Protein AF-A0A7Z9KK82-F1 (afdb_monomer_lite)

Sequence (46 aa):
NSVGVANVLDYTDELEQQPHWLTTKRAAAGFVELAEILLDAHSAAS

Radius of gyration: 12.14 Å; chains: 1; bounding box: 29×14×33 Å

Foldseek 3Di:
DFEEEPCCVVCPVVDPDDGPYYAPHHDPVSVVVVVVVVVVVVVVVD

Structure (mmCIF, N/CA/C/O backbone):
data_AF-A0A7Z9KK82-F1
#
_entry.id   AF-A0A7Z9KK82-F1
#
loop_
_atom_site.group_PDB
_atom_site.id
_atom_site.type_symbol
_atom_site.label_atom_id
_atom_site.label_alt_id
_atom_site.label_comp_id
_atom_site.label_asym_id
_atom_site.label_entity_id
_atom_site.label_seq_id
_atom_site.pdbx_PDB_ins_code
_atom_site.Cartn_x
_atom_site.Cartn_y
_at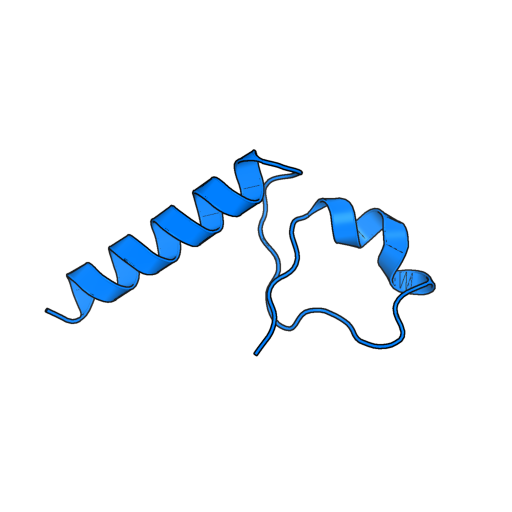om_site.Cartn_z
_atom_site.occupancy
_atom_site.B_iso_or_equiv
_atom_site.auth_seq_id
_atom_site.auth_comp_id
_atom_site.auth_asym_id
_atom_site.auth_atom_id
_atom_site.pdbx_PDB_model_num
ATOM 1 N N . ASN A 1 1 ? 10.681 -3.584 11.351 1.00 81.50 1 ASN A N 1
ATOM 2 C CA . ASN A 1 1 ? 9.478 -3.944 10.577 1.00 81.50 1 ASN A CA 1
ATOM 3 C C . ASN A 1 1 ? 9.230 -2.822 9.585 1.00 81.50 1 ASN A C 1
ATOM 5 O O . ASN A 1 1 ? 9.266 -1.673 10.012 1.00 81.50 1 ASN A O 1
ATOM 9 N N . SER A 1 2 ? 9.100 -3.120 8.295 1.00 92.38 2 SER A N 1
ATOM 10 C CA . SER A 1 2 ? 8.956 -2.122 7.224 1.00 92.38 2 SER A CA 1
ATOM 11 C C . SER A 1 2 ? 7.796 -2.493 6.308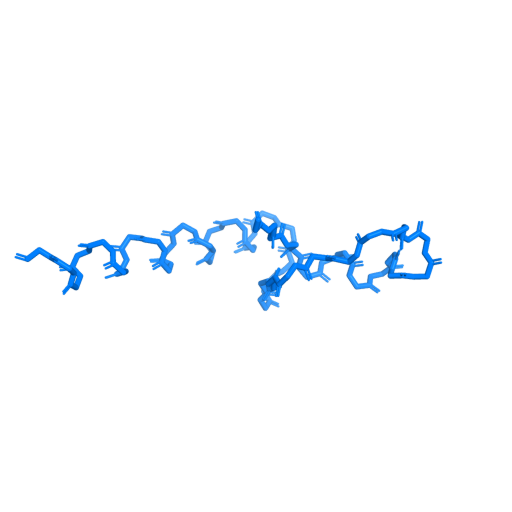 1.00 92.38 2 SER A C 1
ATOM 13 O O . SER A 1 2 ? 7.493 -3.673 6.128 1.00 92.38 2 SER A O 1
ATOM 15 N N . VAL A 1 3 ? 7.158 -1.471 5.742 1.00 94.50 3 VAL A N 1
ATOM 16 C CA . VAL A 1 3 ? 5.998 -1.602 4.861 1.00 94.50 3 VAL A CA 1
ATOM 17 C C . VAL A 1 3 ? 6.305 -0.951 3.521 1.00 94.50 3 VAL A C 1
ATOM 19 O O . VAL A 1 3 ? 6.717 0.207 3.480 1.00 94.50 3 VAL A O 1
ATOM 22 N N . GLY A 1 4 ? 6.086 -1.689 2.438 1.00 95.69 4 GLY A N 1
ATOM 23 C CA . GLY A 1 4 ? 6.095 -1.172 1.078 1.00 95.69 4 GLY A CA 1
ATOM 24 C C . GLY A 1 4 ? 4.680 -0.915 0.571 1.00 95.69 4 GLY A C 1
ATOM 25 O O . GLY A 1 4 ? 3.738 -1.614 0.941 1.00 95.69 4 GLY A O 1
ATOM 26 N N . VAL A 1 5 ? 4.544 0.059 -0.326 1.00 97.12 5 VAL A N 1
ATOM 27 C CA . VAL A 1 5 ? 3.335 0.223 -1.142 1.00 97.12 5 VAL A CA 1
ATOM 28 C C . VAL A 1 5 ? 3.522 -0.523 -2.461 1.00 97.12 5 VAL A C 1
ATOM 30 O O . VAL A 1 5 ? 4.639 -0.531 -2.965 1.00 97.12 5 VAL A O 1
ATOM 33 N N . ALA A 1 6 ? 2.472 -1.098 -3.056 1.00 97.06 6 ALA A N 1
ATOM 34 C CA . ALA A 1 6 ? 2.564 -2.014 -4.207 1.00 97.06 6 ALA A CA 1
ATOM 35 C C . ALA A 1 6 ? 3.439 -1.544 -5.394 1.00 97.06 6 ALA A C 1
ATOM 37 O O . ALA A 1 6 ? 3.969 -2.378 -6.119 1.00 97.06 6 ALA A O 1
ATOM 38 N N . ASN A 1 7 ? 3.643 -0.236 -5.600 1.00 95.81 7 ASN A N 1
ATOM 39 C CA . ASN A 1 7 ? 4.575 0.283 -6.617 1.00 95.81 7 ASN A CA 1
ATOM 40 C C . ASN A 1 7 ? 6.030 -0.126 -6.377 1.00 95.81 7 ASN A C 1
ATOM 42 O O . ASN A 1 7 ? 6.823 -0.101 -7.306 1.00 95.81 7 ASN A O 1
ATOM 46 N N . VAL A 1 8 ? 6.389 -0.485 -5.146 1.00 94.56 8 VAL A N 1
ATOM 47 C CA . VAL A 1 8 ? 7.735 -0.940 -4.797 1.00 94.56 8 VAL A CA 1
ATOM 48 C C . VAL A 1 8 ? 8.101 -2.242 -5.520 1.00 94.56 8 VAL A C 1
ATOM 50 O O . VAL A 1 8 ? 9.282 -2.506 -5.711 1.00 94.56 8 VAL A O 1
ATOM 53 N N . LEU A 1 9 ? 7.103 -3.018 -5.972 1.00 94.62 9 LEU A N 1
ATOM 54 C CA . LEU A 1 9 ? 7.312 -4.205 -6.807 1.00 94.62 9 LEU A CA 1
ATOM 55 C C . LEU A 1 9 ? 7.998 -3.878 -8.134 1.00 94.62 9 LEU A C 1
ATOM 57 O O . LEU A 1 9 ? 8.671 -4.737 -8.687 1.00 94.62 9 LEU A O 1
ATOM 61 N N . ASP A 1 10 ? 7.866 -2.644 -8.623 1.00 96.19 10 ASP A N 1
ATOM 62 C CA . ASP A 1 10 ? 8.522 -2.213 -9.858 1.00 96.19 10 ASP A CA 1
ATOM 63 C C . ASP A 1 10 ? 10.048 -2.050 -9.678 1.00 96.19 10 ASP A C 1
ATOM 65 O O . ASP A 1 10 ? 10.758 -1.907 -10.667 1.00 96.19 10 ASP A O 1
ATOM 69 N N . TYR A 1 11 ? 10.548 -2.059 -8.434 1.00 94.44 11 TYR A N 1
ATOM 70 C CA . TYR A 1 11 ? 11.939 -1.748 -8.081 1.00 94.44 11 TYR A CA 1
ATOM 71 C C . TYR A 1 11 ? 12.599 -2.838 -7.225 1.00 94.44 11 TYR A C 1
ATOM 73 O O . TYR A 1 11 ? 13.648 -2.601 -6.632 1.00 94.44 11 TYR A O 1
ATOM 81 N N . THR A 1 12 ? 12.008 -4.032 -7.110 1.00 90.88 12 THR A N 1
ATOM 82 C CA . THR A 1 12 ? 12.522 -5.087 -6.212 1.00 90.88 12 THR A CA 1
ATOM 83 C C . THR A 1 12 ? 13.950 -5.511 -6.524 1.00 90.88 12 THR A C 1
ATOM 85 O O . THR A 1 12 ? 14.679 -5.868 -5.603 1.00 90.88 12 THR A O 1
ATOM 88 N N . ASP A 1 13 ? 14.357 -5.425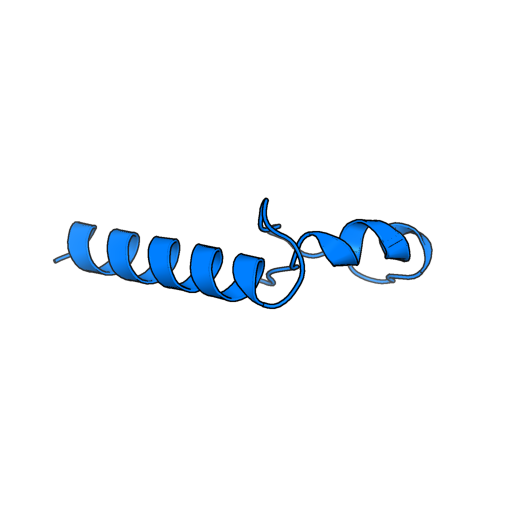 -7.790 1.00 93.62 13 ASP A N 1
ATOM 89 C CA . ASP A 1 13 ? 15.710 -5.773 -8.234 1.00 93.62 13 ASP A CA 1
ATOM 90 C C . ASP A 1 13 ? 16.749 -4.692 -7.880 1.00 93.62 13 ASP A C 1
ATOM 92 O O . ASP A 1 13 ? 17.951 -4.951 -7.895 1.00 93.62 13 ASP A O 1
ATOM 96 N N . GLU A 1 14 ? 16.294 -3.486 -7.532 1.00 95.31 14 GLU A N 1
ATOM 97 C CA . GLU A 1 14 ? 17.133 -2.339 -7.163 1.00 95.31 14 GLU A CA 1
ATOM 98 C C . GLU A 1 14 ? 17.221 -2.141 -5.640 1.00 95.31 14 GLU A C 1
ATOM 100 O O . GLU A 1 14 ? 18.031 -1.352 -5.151 1.00 95.31 14 GLU A O 1
ATOM 105 N N . LEU A 1 15 ? 16.390 -2.847 -4.868 1.00 92.00 15 LEU A N 1
ATOM 106 C CA . LEU A 1 15 ? 16.321 -2.699 -3.419 1.00 92.00 15 LEU A CA 1
ATOM 107 C C . LEU A 1 15 ? 17.276 -3.652 -2.704 1.00 92.00 15 LEU A C 1
ATOM 109 O O . LEU A 1 15 ? 17.070 -4.862 -2.677 1.00 92.00 15 LEU A O 1
ATOM 113 N N . GLU A 1 16 ? 18.257 -3.087 -1.996 1.00 93.56 16 GLU A N 1
ATOM 114 C CA . GLU A 1 16 ? 19.145 -3.860 -1.116 1.00 93.56 16 GLU A CA 1
ATOM 115 C C . GLU A 1 16 ? 18.384 -4.574 0.014 1.00 93.56 16 GLU A C 1
ATOM 117 O O . GLU A 1 16 ? 18.826 -5.615 0.498 1.00 93.56 16 GLU A O 1
ATOM 122 N N . GLN A 1 17 ? 17.255 -4.014 0.462 1.00 92.50 17 GLN A N 1
ATOM 123 C CA . GLN A 1 17 ? 16.418 -4.561 1.530 1.00 92.50 17 GLN A CA 1
ATOM 124 C C . GLN A 1 17 ? 14.944 -4.511 1.130 1.00 92.50 17 GLN A C 1
ATOM 126 O O . GLN A 1 17 ? 14.388 -3.440 0.883 1.00 92.50 17 GLN A O 1
ATOM 131 N N . GLN A 1 18 ? 14.296 -5.675 1.112 1.00 93.81 18 GLN A N 1
ATOM 132 C CA . GLN A 1 18 ? 12.879 -5.778 0.777 1.00 93.81 18 GLN A CA 1
ATOM 133 C C . GLN A 1 18 ? 11.985 -5.422 1.974 1.00 93.81 18 GLN A C 1
ATOM 135 O O . GLN A 1 18 ? 12.349 -5.683 3.128 1.00 93.81 18 GLN A O 1
ATOM 140 N N . PRO A 1 19 ? 10.802 -4.830 1.730 1.00 93.56 19 PRO A N 1
ATOM 141 C CA . PRO A 1 19 ? 9.844 -4.579 2.793 1.00 93.56 19 PRO A CA 1
ATOM 142 C C . PRO A 1 19 ? 9.328 -5.898 3.376 1.00 93.56 19 PRO A C 1
ATOM 144 O O . PRO A 1 19 ? 9.134 -6.877 2.660 1.00 93.56 19 PRO A O 1
ATOM 147 N N . HIS A 1 20 ? 9.077 -5.917 4.684 1.00 94.44 20 HIS A N 1
ATOM 148 C CA . HIS A 1 20 ? 8.554 -7.113 5.350 1.00 94.44 20 HIS A CA 1
ATOM 149 C C . HIS A 1 20 ? 7.069 -7.350 5.045 1.00 94.44 20 HIS A C 1
ATOM 151 O O . HIS A 1 20 ? 6.608 -8.488 5.015 1.00 94.44 20 HIS A O 1
ATOM 157 N N . TRP A 1 21 ? 6.323 -6.269 4.819 1.00 95.06 21 TRP A N 1
ATOM 158 C CA . TRP A 1 21 ? 4.919 -6.311 4.435 1.00 95.06 21 TRP A CA 1
ATOM 159 C C . TRP A 1 21 ? 4.662 -5.385 3.250 1.00 95.06 21 TRP A C 1
ATOM 161 O O . TRP A 1 21 ? 5.319 -4.353 3.100 1.00 95.06 21 TRP A O 1
ATOM 171 N N . LEU A 1 22 ? 3.699 -5.754 2.414 1.00 96.50 22 LEU A N 1
ATOM 172 C CA . LEU A 1 22 ? 3.377 -5.041 1.191 1.00 96.50 22 LEU A CA 1
ATOM 173 C C . LEU A 1 22 ? 1.868 -4.814 1.097 1.00 96.50 22 LEU A C 1
ATOM 175 O O . LEU A 1 22 ? 1.094 -5.757 1.255 1.00 96.50 22 LEU A O 1
ATOM 179 N N . THR A 1 23 ? 1.467 -3.578 0.803 1.00 97.50 23 THR A N 1
ATOM 180 C CA . THR A 1 23 ? 0.066 -3.246 0.506 1.00 97.50 23 THR A CA 1
ATOM 181 C C . THR A 1 23 ? -0.352 -3.850 -0.835 1.00 97.50 23 THR A C 1
ATOM 183 O O . THR A 1 23 ? 0.466 -4.009 -1.743 1.00 97.50 23 THR A O 1
ATOM 186 N N . THR A 1 24 ? -1.640 -4.123 -1.016 1.00 97.69 24 THR A N 1
ATOM 187 C CA . THR A 1 24 ? -2.187 -4.554 -2.314 1.00 97.69 24 THR A CA 1
ATOM 188 C C . THR A 1 24 ? -2.398 -3.379 -3.271 1.00 97.69 24 THR A C 1
ATOM 190 O O . THR A 1 24 ? -2.282 -3.529 -4.491 1.00 97.69 24 THR A O 1
ATOM 193 N N . LYS A 1 25 ? -2.683 -2.187 -2.734 1.00 98.00 25 LYS A N 1
ATOM 194 C CA . LYS A 1 25 ? -2.942 -0.972 -3.512 1.00 98.00 25 LYS A CA 1
ATOM 195 C C . LYS A 1 25 ? -1.660 -0.194 -3.801 1.00 98.00 25 LYS A C 1
ATOM 197 O O . LYS A 1 25 ? -0.692 -0.218 -3.043 1.00 98.00 25 LYS A O 1
ATOM 202 N N . ARG A 1 26 ? -1.688 0.537 -4.915 1.00 97.69 26 ARG A N 1
ATOM 203 C CA . ARG A 1 26 ? -0.596 1.373 -5.430 1.00 97.69 26 ARG A CA 1
ATOM 204 C C . ARG A 1 26 ? -0.683 2.819 -4.923 1.00 97.69 26 ARG A C 1
ATOM 206 O O . ARG A 1 26 ? -1.770 3.324 -4.644 1.00 97.69 26 ARG A O 1
ATOM 213 N N . ALA A 1 27 ? 0.461 3.501 -4.862 1.00 96.19 27 ALA A N 1
ATOM 214 C CA . ALA A 1 27 ? 0.614 4.917 -4.513 1.00 96.19 27 ALA A CA 1
ATOM 215 C C . ALA A 1 27 ? -0.179 5.334 -3.249 1.00 96.19 27 ALA A C 1
ATOM 217 O O . ALA A 1 27 ? -0.185 4.619 -2.250 1.00 96.19 27 ALA A O 1
ATOM 218 N N . ALA A 1 28 ? -0.856 6.488 -3.281 1.00 97.38 28 ALA A N 1
ATOM 219 C CA . ALA A 1 28 ? -1.632 7.015 -2.154 1.00 97.38 28 ALA A CA 1
ATOM 220 C C . ALA A 1 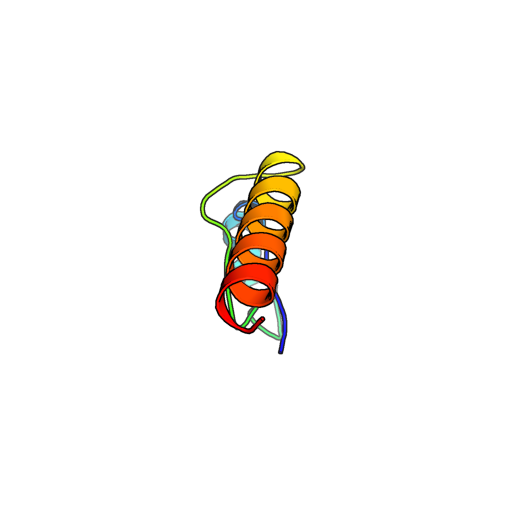28 ? -2.638 5.998 -1.578 1.00 97.38 28 ALA A C 1
ATOM 222 O O . ALA A 1 28 ? -2.829 5.937 -0.367 1.00 97.38 28 ALA A O 1
ATOM 223 N N . ALA A 1 29 ? -3.236 5.158 -2.426 1.00 98.12 29 ALA A N 1
ATOM 224 C CA . ALA A 1 29 ? -4.232 4.183 -1.997 1.00 98.12 29 ALA A CA 1
ATOM 225 C C . ALA A 1 29 ? -3.645 3.067 -1.111 1.00 98.12 29 ALA A C 1
ATOM 227 O O . ALA A 1 29 ? -4.356 2.556 -0.250 1.00 98.12 29 ALA A O 1
ATOM 228 N N . GLY A 1 30 ? -2.362 2.718 -1.269 1.00 97.75 30 GLY A N 1
ATOM 229 C CA . GLY A 1 30 ? -1.690 1.767 -0.373 1.00 97.75 30 GLY A CA 1
ATOM 230 C C . GLY A 1 30 ? -1.479 2.323 1.033 1.00 97.75 30 GLY A C 1
ATOM 231 O O . GLY A 1 30 ? -1.611 1.598 2.013 1.00 97.75 30 GLY A O 1
ATOM 232 N N . PHE A 1 31 ? -1.239 3.630 1.164 1.00 96.75 31 PHE A N 1
ATOM 233 C CA . PHE A 1 31 ? -1.167 4.261 2.484 1.00 96.75 31 PHE A CA 1
ATOM 234 C C . PHE A 1 31 ? -2.523 4.271 3.192 1.00 96.75 31 PHE A C 1
ATOM 236 O O . PHE A 1 31 ? -2.572 4.065 4.401 1.00 96.75 31 PHE A O 1
ATOM 243 N N . VAL A 1 32 ? -3.616 4.466 2.445 1.00 98.12 32 VAL A N 1
ATOM 244 C CA . VAL A 1 32 ? -4.978 4.353 2.991 1.00 98.12 32 VAL A CA 1
ATOM 245 C C . VAL A 1 32 ? -5.238 2.933 3.495 1.00 98.12 32 VAL A C 1
ATOM 247 O O . VAL A 1 32 ? -5.661 2.775 4.631 1.00 98.12 32 VAL A O 1
ATOM 250 N N . GLU A 1 33 ? -4.900 1.909 2.706 1.00 98.25 33 GLU A N 1
ATOM 251 C CA . GLU A 1 33 ? -5.011 0.499 3.117 1.00 98.25 33 GLU A CA 1
ATOM 252 C C . GLU A 1 33 ? -4.217 0.197 4.395 1.00 98.25 33 GLU A C 1
ATOM 254 O O . GLU A 1 33 ? -4.738 -0.435 5.311 1.00 98.25 33 GLU A O 1
ATOM 259 N N . LEU A 1 34 ? -2.973 0.678 4.494 1.00 96.81 34 LEU A N 1
ATOM 260 C CA . LEU A 1 34 ? -2.180 0.523 5.714 1.00 96.81 34 LEU A CA 1
ATOM 261 C C . LEU A 1 34 ? -2.866 1.188 6.918 1.00 96.81 34 LEU A C 1
ATOM 263 O O . LEU A 1 34 ? -2.918 0.594 7.993 1.00 96.81 34 LEU A O 1
ATOM 267 N N . ALA A 1 35 ? -3.376 2.410 6.754 1.00 97.25 35 ALA A N 1
ATOM 268 C CA . ALA A 1 35 ? -4.051 3.126 7.832 1.00 97.25 35 ALA A CA 1
ATOM 269 C C . ALA A 1 35 ? -5.319 2.395 8.299 1.00 97.25 35 ALA A C 1
ATOM 271 O O . ALA A 1 35 ? -5.521 2.262 9.503 1.00 97.25 35 ALA A O 1
ATOM 272 N N . GLU A 1 36 ? -6.125 1.881 7.366 1.00 97.81 36 GLU A N 1
ATOM 273 C CA . GLU A 1 36 ? -7.315 1.069 7.656 1.00 97.81 36 GLU A CA 1
ATOM 274 C C . GLU A 1 36 ? -6.944 -0.167 8.492 1.00 97.81 36 GLU A C 1
ATOM 276 O O . GLU A 1 36 ? -7.494 -0.359 9.573 1.00 97.81 36 GLU A O 1
ATOM 281 N N . ILE A 1 37 ? -5.927 -0.931 8.074 1.00 96.19 37 ILE A N 1
ATOM 282 C CA . ILE A 1 37 ? -5.461 -2.127 8.800 1.00 96.19 37 ILE A CA 1
ATOM 283 C C . ILE A 1 37 ? -4.994 -1.787 10.222 1.00 96.19 37 ILE A C 1
ATOM 285 O O . ILE A 1 37 ? -5.280 -2.525 11.166 1.00 96.19 37 ILE A O 1
ATOM 289 N N . LEU A 1 38 ? -4.257 -0.685 10.390 1.00 95.31 38 LEU A N 1
ATOM 290 C CA . LEU A 1 38 ? -3.761 -0.264 11.703 1.00 95.31 38 LEU A CA 1
ATOM 291 C C . LEU A 1 38 ? -4.898 0.157 12.638 1.00 95.31 38 LEU A C 1
ATOM 293 O O . LEU A 1 38 ? -4.861 -0.173 13.825 1.00 95.31 38 LEU A O 1
ATOM 297 N N . LEU A 1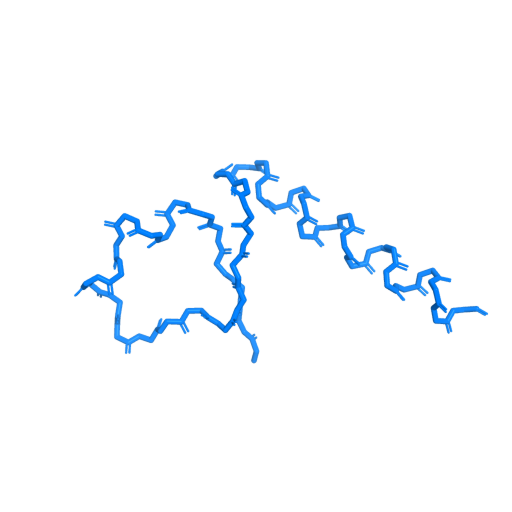 39 ? -5.894 0.875 12.115 1.00 97.44 39 LEU A N 1
ATOM 298 C CA . LEU A 1 39 ? -7.069 1.285 12.880 1.00 97.44 39 LEU A CA 1
ATOM 299 C C . LEU A 1 39 ? -7.904 0.070 13.291 1.00 97.44 39 LEU A C 1
ATOM 301 O O . LEU A 1 39 ? -8.217 -0.064 14.473 1.00 97.44 39 LEU A O 1
ATOM 305 N N . ASP A 1 40 ? -8.171 -0.849 12.363 1.00 97.12 40 ASP A N 1
ATOM 306 C CA . ASP A 1 40 ? -8.916 -2.080 12.636 1.00 97.12 40 ASP A CA 1
ATOM 307 C C . ASP A 1 40 ? -8.217 -2.934 13.704 1.00 97.12 40 ASP A C 1
ATOM 309 O O . ASP A 1 40 ? -8.850 -3.399 14.656 1.00 97.12 40 ASP A O 1
ATOM 313 N N . ALA A 1 41 ? -6.894 -3.098 13.597 1.00 95.06 41 ALA A N 1
ATOM 314 C CA . ALA A 1 41 ? -6.103 -3.846 14.571 1.00 95.06 41 ALA A CA 1
ATOM 315 C C . ALA A 1 41 ? -6.113 -3.190 15.961 1.00 95.06 41 ALA A C 1
ATOM 317 O O . ALA A 1 41 ? -6.192 -3.888 16.973 1.00 95.06 41 ALA A O 1
ATOM 318 N N . HIS A 1 42 ? -6.046 -1.857 16.026 1.00 95.75 42 HIS A N 1
ATOM 319 C CA . HIS A 1 42 ? -6.121 -1.126 17.289 1.00 95.75 42 HIS A CA 1
ATOM 320 C C . HIS A 1 42 ? -7.503 -1.256 17.942 1.00 95.75 42 HIS A C 1
ATOM 322 O O . HIS A 1 42 ? -7.596 -1.501 19.147 1.00 95.75 42 HIS A O 1
ATOM 328 N N . SER A 1 43 ? -8.571 -1.142 17.150 1.00 94.06 43 SER A N 1
ATOM 329 C CA . SER A 1 43 ? -9.942 -1.310 17.629 1.00 94.06 43 SER A CA 1
ATOM 330 C C . SER A 1 43 ? -10.233 -2.735 18.098 1.00 94.06 43 SER A C 1
ATOM 332 O O . SER A 1 43 ? -10.947 -2.899 19.077 1.00 94.06 43 SER A O 1
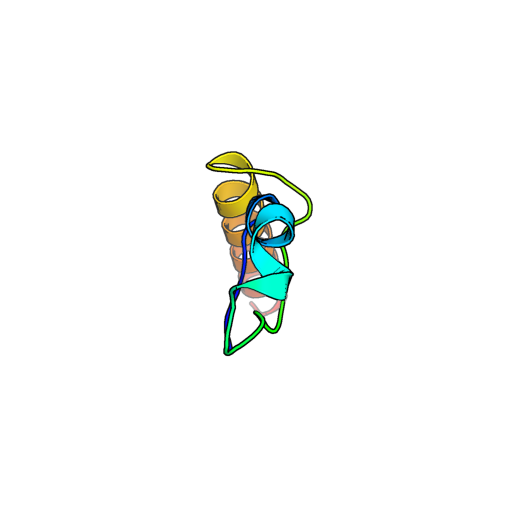ATOM 334 N N . ALA A 1 44 ? -9.660 -3.760 17.461 1.00 88.31 44 ALA A N 1
ATOM 335 C CA . ALA A 1 44 ? -9.815 -5.152 17.892 1.00 88.31 44 ALA A CA 1
ATOM 336 C C . ALA A 1 44 ? -9.057 -5.489 19.192 1.00 88.31 44 ALA A C 1
ATOM 338 O O . ALA A 1 44 ? -9.362 -6.489 19.839 1.00 88.31 44 ALA A O 1
ATOM 339 N N . ALA A 1 45 ? -8.052 -4.688 19.554 1.00 80.31 45 ALA A N 1
ATOM 340 C CA . ALA A 1 45 ? -7.248 -4.866 20.762 1.00 80.31 45 ALA A CA 1
ATOM 341 C C . ALA A 1 45 ? -7.786 -4.101 21.991 1.00 80.31 45 ALA A C 1
ATOM 343 O O . ALA A 1 45 ? -7.194 -4.219 23.066 1.00 80.31 45 ALA A O 1
ATOM 344 N N . SER A 1 46 ? -8.853 -3.309 21.826 1.00 66.25 46 SER A N 1
ATOM 345 C CA . SER A 1 46 ? -9.509 -2.513 22.880 1.00 66.25 46 SER A CA 1
ATOM 346 C C . SER A 1 46 ? -10.755 -3.213 23.413 1.00 66.25 46 SER A C 1
ATOM 348 O O . SER A 1 46 ? -10.996 -3.112 24.636 1.00 66.25 46 SER A O 1
#

pLDDT: mean 94.27, std 5.54, range [66.25, 98.25]

Secondary structure (DSSP, 8-state):
--EE-GGGGGGTTT-SS--SEE-SS-HHHHHHHHHHHHHHHHHHT-